Protein AF-A0A357NHC7-F1 (afdb_monomer)

Secondary structure (DSSP, 8-state):
-----------------S---------------PEEEEEEEE-SSEEEES-EEEEEETT--EEEEEEEPTTEEEEEEEETTEEEES-SEEEE-S--S-EEEEEEEEE----------------

Mean predicted aligned error: 15.33 Å

Nearest PDB structures (foldseek):
  7yl5-assembly2_B  TM=5.856E-01  e=1.025E-01  Lactococcus lactis subsp. lactis
  2xid-assembly1_A  TM=4.344E-01  e=4.059E-02  Streptococcus pyogenes
  7yl4-assembly2_B  TM=5.489E-01  e=4.361E-01  Lactococcus lactis subsp. lactis
  7yl6-assembly1_A  TM=5.341E-01  e=7.344E-01  Lactococcus lactis subsp. lactis
  1u0r-assembly1_A  TM=3.284E-01  e=3.938E+00  Mycobacterium tuberculosis

Foldseek 3Di:
DDDDDDDDDDDPPDPPDPDDDDPDPPPPPPDVFDWAKEAEEEDPFWDKPPHGIDTDTAQDKDKIAIGGDPQKFWQFKAKQNRTPGRDRMDMGGRDHHYIYIYTYMDGNPPPPDPPPPPDDDDD

Structure (mmCIF, N/CA/C/O backbone):
data_AF-A0A357NHC7-F1
#
_entry.id   AF-A0A357NHC7-F1
#
loop_
_atom_site.group_PDB
_atom_site.id
_atom_site.type_symbol
_atom_site.label_atom_id
_atom_site.label_alt_id
_atom_site.label_comp_id
_atom_site.label_asym_id
_atom_site.label_entity_id
_atom_site.label_seq_id
_atom_site.pdbx_PDB_ins_code
_atom_site.Cartn_x
_atom_site.Cartn_y
_atom_site.Cartn_z
_atom_site.occupancy
_atom_site.B_iso_or_equiv
_atom_site.auth_seq_id
_atom_site.auth_comp_id
_atom_site.auth_asym_id
_atom_site.auth_atom_id
_atom_site.pdbx_PDB_model_num
ATOM 1 N N . MET A 1 1 ? 49.077 26.036 41.988 1.00 40.16 1 MET A N 1
ATOM 2 C CA . MET A 1 1 ? 49.693 26.856 40.918 1.00 40.16 1 MET A CA 1
ATOM 3 C C . MET A 1 1 ? 48.707 26.922 39.750 1.00 40.16 1 MET A C 1
ATOM 5 O O . MET A 1 1 ? 48.236 25.860 39.377 1.00 40.16 1 MET A O 1
ATOM 9 N N . LYS A 1 2 ? 48.448 28.129 39.197 1.00 41.41 2 LYS A N 1
ATOM 10 C CA . LYS A 1 2 ? 47.630 28.456 37.988 1.00 41.41 2 LYS A CA 1
ATOM 11 C C . LYS A 1 2 ? 46.095 28.331 38.199 1.00 41.41 2 LYS A C 1
ATOM 13 O O . LYS A 1 2 ? 45.592 27.224 38.220 1.00 41.41 2 LYS A O 1
ATOM 18 N N . LYS A 1 3 ? 45.324 29.344 38.632 1.00 36.62 3 LYS A N 1
ATOM 19 C CA . LYS A 1 3 ? 44.897 30.641 38.031 1.00 36.62 3 LYS A CA 1
ATOM 20 C C . LYS A 1 3 ? 44.163 30.543 36.670 1.00 36.62 3 LYS A C 1
ATOM 22 O O . LYS A 1 3 ? 44.787 30.113 35.711 1.00 36.62 3 LYS A O 1
ATOM 27 N N . LEU A 1 4 ? 42.955 31.156 36.640 1.00 35.53 4 LEU A N 1
ATOM 28 C CA . LEU A 1 4 ? 42.233 31.827 35.520 1.00 35.53 4 LEU A CA 1
ATOM 29 C C . LEU A 1 4 ? 41.485 30.916 34.503 1.00 35.53 4 LEU A C 1
ATOM 31 O O . LEU A 1 4 ? 42.046 29.909 34.109 1.00 35.53 4 LEU A O 1
ATOM 35 N N . MET A 1 5 ? 40.246 31.157 34.022 1.00 37.78 5 MET A N 1
ATOM 36 C CA . MET A 1 5 ? 39.409 32.369 33.809 1.00 37.78 5 MET A CA 1
ATOM 37 C C . MET A 1 5 ? 37.888 32.005 33.835 1.00 37.78 5 MET A C 1
ATOM 39 O O . MET A 1 5 ? 37.545 30.909 33.415 1.00 37.78 5 MET A O 1
ATOM 43 N N . ALA A 1 6 ? 37.008 32.783 34.496 1.00 35.81 6 ALA A N 1
ATOM 44 C CA . ALA A 1 6 ? 36.005 33.740 33.945 1.00 35.81 6 ALA A CA 1
ATOM 45 C C . ALA A 1 6 ? 34.850 33.127 33.104 1.00 35.81 6 ALA A C 1
ATOM 47 O O . ALA A 1 6 ? 35.089 32.222 32.326 1.00 35.81 6 ALA A O 1
ATOM 48 N N . ALA A 1 7 ? 33.601 33.603 33.065 1.00 37.97 7 ALA A N 1
ATOM 49 C CA . ALA A 1 7 ? 32.731 34.490 33.845 1.00 37.97 7 ALA A CA 1
ATOM 50 C C . ALA A 1 7 ? 31.397 34.581 33.044 1.00 37.97 7 ALA A C 1
ATOM 52 O O . ALA A 1 7 ? 31.382 34.276 31.856 1.00 37.97 7 ALA A O 1
ATOM 53 N N . ILE A 1 8 ? 30.347 35.125 33.671 1.00 41.44 8 ILE A N 1
ATOM 54 C CA . ILE A 1 8 ? 29.138 35.732 33.066 1.00 41.44 8 ILE A CA 1
ATOM 55 C C . ILE A 1 8 ? 27.907 34.816 32.950 1.00 41.44 8 ILE A C 1
ATOM 57 O O . ILE A 1 8 ? 27.705 34.054 32.010 1.00 41.44 8 ILE A O 1
ATOM 61 N N . LEU A 1 9 ? 27.034 35.011 33.943 1.00 41.34 9 LEU A N 1
ATOM 62 C CA . LEU A 1 9 ? 25.597 34.778 33.897 1.00 41.34 9 LEU A CA 1
ATOM 63 C C . LEU A 1 9 ? 24.945 35.527 32.722 1.00 41.34 9 LEU A C 1
ATOM 65 O O . LEU A 1 9 ? 25.174 36.725 32.564 1.00 41.34 9 LEU A O 1
ATOM 69 N N . PHE A 1 10 ? 24.022 34.876 32.010 1.00 43.78 10 PHE A N 1
ATOM 70 C CA . PHE A 1 10 ? 22.952 35.571 31.293 1.00 43.78 10 PHE A CA 1
ATOM 71 C C . PHE A 1 10 ? 21.600 34.990 31.714 1.00 43.78 10 PHE A C 1
ATOM 73 O O . PHE A 1 10 ? 21.243 33.856 31.403 1.00 43.78 10 PHE A O 1
ATOM 80 N N . PHE A 1 11 ? 20.883 35.799 32.487 1.00 49.47 11 PHE A N 1
ATOM 81 C CA . PHE A 1 11 ? 19.458 35.703 32.761 1.00 49.47 11 PHE A CA 1
ATOM 82 C C . PHE A 1 11 ? 18.693 35.517 31.440 1.00 49.47 11 PHE A C 1
ATOM 84 O O . PHE A 1 11 ? 18.774 36.369 30.558 1.00 49.47 11 PHE A O 1
ATOM 91 N N . CYS A 1 12 ? 17.887 34.465 31.316 1.00 33.94 12 CYS A N 1
ATOM 92 C CA . CYS A 1 12 ? 16.753 34.488 30.396 1.00 33.94 12 CYS A CA 1
ATOM 93 C C . CYS A 1 12 ? 15.492 34.161 31.189 1.00 33.94 12 CYS A C 1
ATOM 95 O O . CYS A 1 12 ? 14.967 33.051 31.198 1.00 33.94 12 CYS A O 1
ATOM 97 N N . LEU A 1 13 ? 15.066 35.182 31.926 1.00 48.75 13 LEU A N 1
ATOM 98 C CA . LEU A 1 13 ? 13.756 35.305 32.529 1.00 48.75 13 LEU A CA 1
ATOM 99 C C . LEU A 1 13 ? 12.783 35.636 31.389 1.00 48.75 13 LEU A C 1
ATOM 101 O O . LEU A 1 13 ? 12.450 36.793 31.161 1.00 48.75 13 LEU A O 1
ATOM 105 N N . VAL A 1 14 ? 12.364 34.618 30.637 1.00 42.56 14 VAL A N 1
ATOM 106 C CA . VAL A 1 14 ? 11.109 34.683 29.881 1.00 42.56 14 VAL A CA 1
ATOM 107 C C . VAL A 1 14 ? 10.112 33.810 30.610 1.00 42.56 14 VAL A C 1
ATOM 109 O O . VAL A 1 14 ? 10.065 32.591 30.476 1.00 42.56 14 VAL A O 1
ATOM 112 N N . SER A 1 15 ? 9.320 34.495 31.422 1.00 58.88 15 SER A N 1
ATOM 113 C CA . SER A 1 15 ? 7.948 34.115 31.691 1.00 58.88 15 SER A CA 1
ATOM 114 C C . SER A 1 15 ? 7.271 33.789 30.356 1.00 58.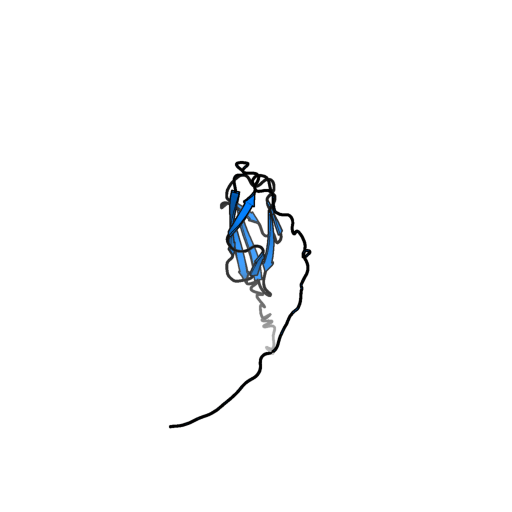88 15 SER A C 1
ATOM 116 O O . SER A 1 15 ? 6.999 34.691 29.564 1.00 58.88 15 SER A O 1
ATOM 118 N N . VAL A 1 16 ? 7.027 32.507 30.083 1.00 47.31 16 VAL A N 1
ATOM 119 C CA . VAL A 1 16 ? 5.920 32.138 29.202 1.00 47.31 16 VAL A CA 1
ATOM 120 C C . VAL A 1 16 ? 4.751 31.809 30.128 1.00 47.31 16 VAL A C 1
ATOM 122 O O . VAL A 1 16 ? 4.833 30.838 30.885 1.00 47.31 16 VAL A O 1
ATOM 125 N N . PRO A 1 17 ? 3.693 32.633 30.134 1.00 42.09 17 PRO A N 1
ATOM 126 C CA . PRO A 1 17 ? 2.510 32.382 30.933 1.00 42.09 17 PRO A CA 1
ATOM 127 C C . PRO A 1 17 ? 1.784 31.128 30.433 1.00 42.09 17 PRO A C 1
ATOM 129 O O . PRO A 1 17 ? 1.828 30.776 29.256 1.00 42.09 17 PRO A O 1
ATOM 132 N N . LEU A 1 18 ? 1.087 30.485 31.367 1.00 48.91 18 LEU A N 1
ATOM 133 C CA . LEU A 1 18 ? -0.025 29.554 31.190 1.00 48.91 18 LEU A CA 1
ATOM 134 C C . LEU A 1 18 ? -0.879 29.893 29.949 1.00 48.91 18 LEU A C 1
ATOM 136 O O . LEU A 1 18 ? -1.807 30.681 30.083 1.00 48.91 18 LEU A O 1
ATOM 140 N N . SER A 1 19 ? -0.545 29.359 28.763 1.00 54.19 19 SER A N 1
ATOM 141 C CA . SER A 1 19 ? -1.381 29.229 27.545 1.00 54.19 19 SER A CA 1
ATOM 142 C C . SER A 1 19 ? -0.523 28.840 26.328 1.00 54.19 19 SER A C 1
ATOM 144 O O . SER A 1 19 ? -0.179 29.682 25.504 1.00 54.19 19 SER A O 1
ATOM 146 N N . ALA A 1 20 ? -0.207 27.558 26.154 1.00 45.06 20 ALA A N 1
ATOM 147 C CA . ALA A 1 20 ? 0.188 27.048 24.840 1.00 45.06 20 ALA A CA 1
ATOM 148 C C . ALA A 1 20 ? -0.605 25.778 24.543 1.00 45.06 20 ALA A C 1
ATOM 150 O O . ALA A 1 20 ? -0.160 24.659 24.766 1.00 45.06 20 ALA A O 1
ATOM 151 N N . LEU A 1 21 ? -1.829 26.042 24.087 1.00 42.12 21 LEU A N 1
ATOM 152 C CA . LEU A 1 21 ? -2.633 25.235 23.181 1.00 42.12 21 LEU A CA 1
ATOM 153 C C . LEU A 1 21 ? -2.786 23.751 23.535 1.00 42.12 21 LEU A C 1
ATOM 155 O O . LEU A 1 21 ? -1.997 22.889 23.159 1.00 42.12 21 LEU A O 1
ATOM 159 N N . ALA A 1 22 ? -3.937 23.468 24.138 1.00 44.38 22 ALA A N 1
ATOM 160 C CA . ALA A 1 22 ? -4.687 22.254 23.891 1.00 44.38 22 ALA A CA 1
ATOM 161 C C . ALA A 1 22 ? -4.662 21.873 22.392 1.00 44.38 22 ALA A C 1
ATOM 163 O O . ALA A 1 22 ? -5.512 22.290 21.610 1.00 44.38 22 ALA A O 1
ATOM 164 N N . GLY A 1 23 ? -3.721 21.018 21.990 1.00 45.50 23 GLY A N 1
ATOM 165 C CA . GLY A 1 23 ? -4.113 19.904 21.135 1.00 45.50 23 GLY A CA 1
ATOM 166 C C . GLY A 1 23 ? -5.092 19.073 21.963 1.00 45.50 23 GLY A C 1
ATOM 167 O O . GLY A 1 23 ? -4.865 18.968 23.172 1.00 45.50 23 GLY A O 1
ATOM 168 N N . PRO A 1 24 ? -6.203 18.562 21.401 1.00 46.97 24 PRO A N 1
ATOM 169 C CA . PRO A 1 24 ? -7.169 17.832 22.201 1.00 46.97 24 PRO A CA 1
ATOM 170 C C . PRO A 1 24 ? -6.408 16.754 22.967 1.00 46.97 24 PRO A C 1
ATOM 172 O O . PRO A 1 24 ? -5.804 15.864 22.366 1.00 46.97 24 PRO A O 1
ATOM 175 N N . LEU A 1 25 ? -6.403 16.891 24.297 1.00 44.62 25 LEU A N 1
ATOM 176 C CA . LEU A 1 25 ? -6.207 15.783 25.208 1.00 44.62 25 LEU A CA 1
ATOM 177 C C . LEU A 1 25 ? -7.214 14.764 24.710 1.00 44.62 25 LEU A C 1
ATOM 179 O O . LEU A 1 25 ? -8.407 14.942 24.945 1.00 44.62 25 LEU A O 1
ATOM 183 N N . TYR A 1 26 ? -6.771 13.798 23.901 1.00 44.53 26 TYR A N 1
ATOM 184 C CA . TYR A 1 26 ? -7.627 12.700 23.497 1.00 44.53 26 TYR A CA 1
ATOM 185 C C . TYR A 1 26 ? -8.139 12.154 24.821 1.00 44.53 26 TYR A C 1
ATOM 187 O O . TYR A 1 26 ? -7.306 11.677 25.600 1.00 44.53 26 TYR A O 1
ATOM 195 N N . PRO A 1 27 ? -9.439 12.297 25.151 1.00 50.00 27 PRO A N 1
ATOM 196 C CA . PRO A 1 27 ? -9.923 11.679 26.358 1.00 50.00 27 PRO A CA 1
ATOM 197 C C . PRO A 1 27 ? -9.587 10.208 26.166 1.00 50.00 27 PRO A C 1
ATOM 199 O O . PRO A 1 27 ? -9.992 9.600 25.169 1.00 50.00 27 PRO A O 1
ATOM 202 N N . ALA A 1 28 ? -8.763 9.666 27.060 1.00 51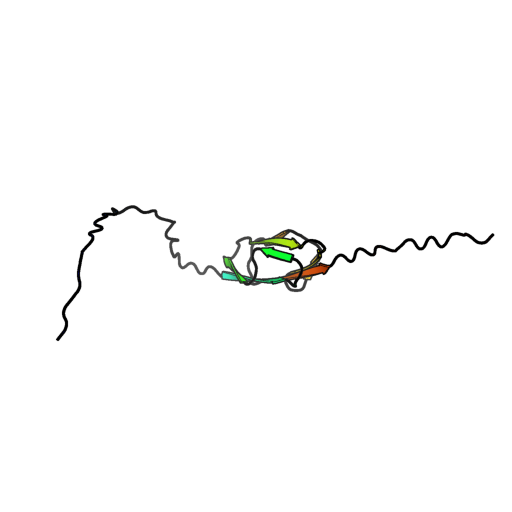.00 28 ALA A N 1
ATOM 203 C CA . ALA A 1 28 ? -8.566 8.238 27.175 1.00 51.00 28 ALA A CA 1
ATOM 204 C C . ALA A 1 28 ? -9.903 7.663 27.657 1.00 51.00 28 ALA A C 1
ATOM 206 O O . ALA A 1 28 ? -10.088 7.331 28.821 1.00 51.00 28 ALA A O 1
ATOM 207 N N . SER A 1 29 ? -10.881 7.620 26.753 1.00 48.41 29 SER A N 1
ATOM 208 C CA . SER A 1 29 ? -12.032 6.758 26.871 1.00 48.41 29 SER A CA 1
ATOM 209 C C . SER A 1 29 ? -11.473 5.363 26.667 1.00 48.41 29 SER A C 1
ATOM 211 O O . SER A 1 29 ? -11.160 4.961 25.546 1.00 48.41 29 SER A O 1
ATOM 213 N N . PHE A 1 30 ? -11.277 4.647 27.770 1.00 55.59 30 PHE A N 1
ATOM 214 C CA . PHE A 1 30 ? -11.005 3.215 27.767 1.00 55.59 30 PHE A CA 1
ATOM 215 C C . PHE A 1 30 ? -12.291 2.466 27.365 1.00 55.59 30 PHE A C 1
ATOM 217 O O . PHE A 1 30 ? -12.819 1.631 28.090 1.00 55.59 30 PHE A O 1
ATOM 224 N N . GLY A 1 31 ? -12.846 2.803 26.199 1.00 54.59 31 GLY A N 1
ATOM 225 C CA . GLY A 1 31 ? -13.659 1.870 25.440 1.00 54.59 31 GLY A CA 1
ATOM 226 C C . GLY A 1 31 ? -12.713 0.827 24.859 1.00 54.59 31 GLY A C 1
ATOM 227 O O . GLY A 1 31 ? -11.616 1.174 24.424 1.00 54.59 31 GLY A O 1
ATOM 228 N N . HIS A 1 32 ? -13.112 -0.445 24.852 1.00 54.50 32 HIS A N 1
ATOM 229 C CA . HIS A 1 32 ? -12.398 -1.535 24.178 1.00 54.50 32 HIS A CA 1
ATOM 230 C C . HIS A 1 32 ? -12.380 -1.325 22.649 1.00 54.50 32 HIS A C 1
ATOM 232 O O . HIS A 1 32 ? -12.961 -2.098 21.888 1.00 54.50 32 HIS A O 1
ATOM 238 N N . HIS A 1 33 ? -11.750 -0.253 22.176 1.00 61.31 33 HIS A N 1
ATOM 239 C CA . HIS A 1 33 ? -11.521 -0.023 20.764 1.00 61.31 33 HIS A CA 1
ATOM 240 C C . HIS A 1 33 ? -10.460 -1.022 20.325 1.00 61.31 33 HIS A C 1
ATOM 242 O O . HIS A 1 33 ? -9.311 -0.959 20.755 1.00 61.31 33 HIS A O 1
ATOM 248 N N . ARG A 1 34 ? -10.875 -1.997 19.515 1.00 73.31 34 ARG A N 1
ATOM 249 C CA . ARG A 1 34 ? -9.938 -2.917 18.880 1.00 73.31 34 ARG A CA 1
ATOM 250 C C . ARG A 1 34 ? -9.092 -2.104 17.905 1.00 73.31 34 ARG A C 1
ATOM 252 O O . ARG A 1 34 ? -9.620 -1.395 17.050 1.00 73.31 34 ARG A O 1
ATOM 259 N N . ASP A 1 35 ? -7.785 -2.168 18.079 1.00 80.31 35 ASP A N 1
ATOM 260 C CA . ASP A 1 35 ? -6.837 -1.566 17.158 1.00 80.31 35 ASP A CA 1
ATOM 261 C C . ASP A 1 35 ? -6.466 -2.606 16.102 1.00 80.31 35 ASP A C 1
ATOM 263 O O . ASP A 1 35 ? -5.959 -3.684 16.418 1.00 80.31 35 ASP A O 1
ATOM 267 N N . ASN A 1 36 ? -6.720 -2.280 14.838 1.00 84.94 36 ASN A N 1
ATOM 268 C CA . ASN A 1 36 ? -6.430 -3.144 13.703 1.00 84.94 36 ASN A CA 1
ATOM 269 C C . ASN A 1 36 ? -5.125 -2.714 13.037 1.00 84.94 36 ASN A C 1
ATOM 271 O O . ASN A 1 36 ? -4.856 -1.521 12.873 1.00 84.94 36 ASN A O 1
ATOM 275 N N . ARG A 1 37 ? -4.293 -3.682 12.643 1.00 86.31 37 ARG A N 1
ATOM 276 C CA . ARG A 1 37 ? -2.980 -3.412 12.041 1.00 86.31 37 ARG A CA 1
ATOM 277 C C . ARG A 1 37 ? -3.035 -3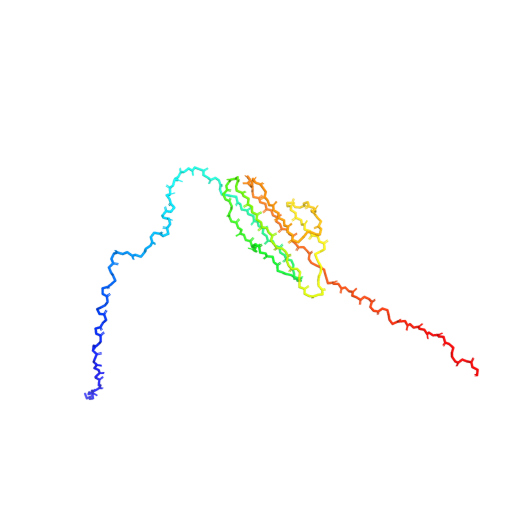.661 10.544 1.00 86.31 37 ARG A C 1
ATOM 279 O O . ARG A 1 37 ? -3.413 -4.744 10.112 1.00 86.31 37 ARG A O 1
ATOM 286 N N . ILE A 1 38 ? -2.610 -2.686 9.749 1.00 88.88 38 ILE A N 1
ATOM 287 C CA . ILE A 1 38 ? -2.421 -2.871 8.309 1.00 88.88 38 ILE A CA 1
ATOM 288 C C . ILE A 1 38 ? -0.924 -2.883 8.035 1.00 88.88 38 ILE A C 1
ATOM 290 O O . ILE A 1 38 ? -0.224 -1.912 8.322 1.00 88.88 38 ILE A O 1
ATOM 294 N N . PHE A 1 39 ? -0.438 -4.002 7.511 1.00 91.06 39 PHE A N 1
ATOM 295 C CA . PHE A 1 39 ? 0.966 -4.214 7.200 1.00 91.06 39 PHE A CA 1
ATOM 296 C C . PHE A 1 39 ? 1.199 -3.992 5.710 1.00 91.06 39 PHE A C 1
ATOM 298 O O . PHE A 1 39 ? 0.686 -4.742 4.879 1.00 91.06 39 PHE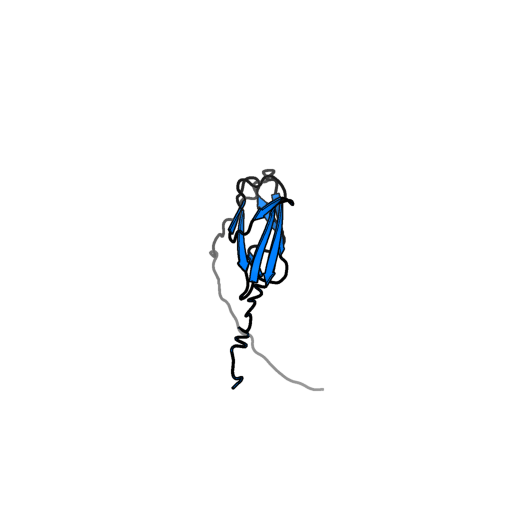 A O 1
ATOM 305 N N . ILE A 1 40 ? 1.953 -2.956 5.367 1.00 90.94 40 ILE A N 1
ATOM 306 C CA . ILE A 1 40 ? 2.153 -2.493 3.999 1.00 90.94 40 ILE A CA 1
ATOM 307 C C . ILE A 1 40 ? 3.602 -2.757 3.617 1.00 90.94 40 ILE A C 1
ATOM 309 O O . ILE A 1 40 ? 4.537 -2.277 4.253 1.00 90.94 40 ILE A O 1
ATOM 313 N N . THR A 1 41 ? 3.784 -3.533 2.556 1.00 90.25 41 THR A N 1
ATOM 314 C CA . THR A 1 41 ? 5.097 -3.847 1.992 1.00 90.25 41 THR A CA 1
ATOM 315 C C . THR A 1 41 ? 5.105 -3.540 0.505 1.00 90.25 41 THR A C 1
ATOM 317 O O . THR A 1 41 ? 4.107 -3.731 -0.193 1.00 90.25 41 THR A O 1
ATOM 320 N N . ALA A 1 42 ? 6.238 -3.062 0.010 1.00 90.25 42 ALA A N 1
ATOM 321 C CA . ALA A 1 42 ? 6.443 -2.776 -1.399 1.00 90.25 42 ALA A CA 1
ATOM 322 C C . ALA A 1 42 ? 7.837 -3.242 -1.820 1.00 90.25 42 ALA A C 1
ATOM 324 O O . ALA A 1 42 ? 8.768 -3.212 -1.015 1.00 90.25 42 ALA A O 1
ATOM 325 N N . ASN A 1 43 ? 7.985 -3.695 -3.064 1.00 89.12 43 ASN A N 1
ATOM 326 C CA . ASN A 1 43 ? 9.308 -3.950 -3.634 1.00 89.12 43 ASN A CA 1
ATOM 327 C C . ASN A 1 43 ? 9.941 -2.652 -4.170 1.00 89.12 43 ASN A C 1
ATOM 329 O O . ASN A 1 43 ? 9.304 -1.602 -4.236 1.00 89.12 43 ASN A O 1
ATOM 333 N N . ASN A 1 44 ? 11.207 -2.732 -4.586 1.00 87.19 44 ASN A N 1
ATOM 334 C CA . ASN A 1 44 ? 11.894 -1.598 -5.196 1.00 87.19 44 ASN A CA 1
ATOM 335 C C . ASN A 1 44 ? 11.223 -1.196 -6.526 1.00 87.19 44 ASN A C 1
ATOM 337 O O . ASN A 1 44 ? 10.853 -2.064 -7.321 1.00 87.19 44 ASN A O 1
ATOM 341 N N . GLY A 1 45 ? 11.091 0.108 -6.779 1.00 85.94 45 GLY A N 1
ATOM 342 C CA . GLY A 1 45 ? 10.455 0.639 -7.996 1.00 85.94 45 GLY A CA 1
ATOM 343 C C . GLY A 1 45 ? 9.328 1.647 -7.766 1.00 85.94 45 GLY A C 1
ATOM 344 O O . GLY A 1 45 ? 8.741 2.137 -8.732 1.00 85.94 45 GLY A O 1
ATOM 345 N N . GLY A 1 46 ? 9.028 1.994 -6.518 1.00 89.81 46 GLY A N 1
ATOM 346 C CA . GLY A 1 46 ? 8.076 3.045 -6.187 1.00 89.81 46 GLY A CA 1
ATOM 347 C C . GLY A 1 46 ? 8.022 3.351 -4.697 1.00 89.81 46 GLY A C 1
ATOM 348 O O . GLY A 1 46 ? 8.653 2.679 -3.886 1.00 89.81 46 GLY A O 1
ATOM 349 N N . GLU A 1 47 ? 7.221 4.353 -4.364 1.00 88.69 47 GLU A N 1
ATOM 350 C CA . GLU A 1 47 ? 6.894 4.784 -3.009 1.00 88.69 47 GLU A CA 1
ATOM 351 C C . GLU A 1 47 ? 5.453 4.383 -2.676 1.00 88.69 47 GLU A C 1
ATOM 353 O O . GLU A 1 47 ? 4.550 4.462 -3.520 1.00 88.69 47 GLU A O 1
ATOM 358 N N . VAL A 1 48 ? 5.220 3.983 -1.428 1.00 89.94 48 VAL A N 1
ATOM 359 C CA . VAL A 1 48 ? 3.881 3.732 -0.887 1.00 89.94 48 VAL A CA 1
ATOM 360 C C . VAL A 1 48 ? 3.715 4.574 0.371 1.00 89.94 48 VAL A C 1
ATOM 362 O O . VAL A 1 48 ? 4.636 4.659 1.169 1.00 89.94 48 VAL A O 1
ATOM 365 N N . ASN A 1 49 ? 2.571 5.237 0.529 1.00 84.88 49 ASN A N 1
ATOM 366 C CA . ASN A 1 49 ? 2.277 6.064 1.696 1.00 84.88 49 ASN A CA 1
ATOM 367 C C . ASN A 1 49 ? 0.843 5.799 2.187 1.00 84.88 49 ASN A C 1
ATOM 369 O O . ASN A 1 49 ? -0.101 6.013 1.415 1.00 84.88 49 ASN A O 1
ATOM 373 N N . PRO A 1 50 ? 0.647 5.383 3.446 1.00 85.69 50 PRO A N 1
ATOM 374 C CA . PRO A 1 50 ? 1.684 5.043 4.431 1.00 85.69 50 PRO A CA 1
ATOM 375 C C . PRO A 1 50 ? 2.454 3.768 4.056 1.00 85.69 50 PRO A C 1
ATOM 377 O O . PRO A 1 50 ? 1.905 2.898 3.379 1.00 85.69 50 PRO A O 1
ATOM 380 N N . ASP A 1 51 ? 3.713 3.666 4.480 1.00 82.25 51 ASP A N 1
ATOM 381 C CA . ASP A 1 51 ? 4.518 2.446 4.397 1.00 82.25 51 ASP A CA 1
ATOM 382 C C . ASP A 1 51 ? 4.642 1.760 5.764 1.00 82.25 51 ASP A C 1
ATOM 384 O O . ASP A 1 51 ? 4.343 2.331 6.815 1.00 82.25 51 ASP A O 1
ATOM 388 N N . GLY A 1 52 ? 5.046 0.492 5.744 1.00 84.94 52 GLY A N 1
ATOM 389 C CA . GLY A 1 52 ? 5.222 -0.289 6.955 1.00 84.94 52 GLY A CA 1
ATOM 390 C C . GLY A 1 52 ? 3.899 -0.573 7.656 1.00 84.94 52 GLY A C 1
ATOM 391 O O . GLY A 1 52 ? 2.898 -0.938 7.038 1.00 84.94 52 GLY A O 1
ATOM 392 N N . MET A 1 53 ? 3.908 -0.484 8.978 1.00 86.38 53 MET A N 1
ATOM 393 C CA . MET A 1 53 ? 2.780 -0.901 9.791 1.00 86.38 53 MET A CA 1
ATOM 394 C C . MET A 1 53 ? 2.006 0.292 10.325 1.00 86.38 53 MET A C 1
ATOM 396 O O . MET A 1 53 ? 2.540 1.086 11.098 1.00 86.38 53 MET A O 1
ATOM 400 N N . ILE A 1 54 ? 0.722 0.353 9.985 1.00 86.75 54 ILE A N 1
ATOM 401 C CA . ILE A 1 54 ? -0.195 1.363 10.509 1.00 86.75 54 ILE A CA 1
ATOM 402 C C . ILE A 1 54 ? -1.220 0.738 11.447 1.00 86.75 54 ILE A C 1
ATOM 404 O O . ILE A 1 54 ? -1.722 -0.360 11.202 1.00 86.75 54 ILE A O 1
ATOM 408 N N . THR A 1 55 ? -1.556 1.473 12.502 1.00 83.75 55 THR A N 1
ATOM 409 C CA . THR A 1 55 ? -2.639 1.122 13.419 1.00 83.75 55 THR A CA 1
ATOM 410 C C . THR A 1 55 ? -3.865 1.954 13.079 1.00 83.75 55 THR A C 1
ATOM 412 O O . THR A 1 55 ? -3.807 3.183 13.020 1.00 83.75 55 THR A O 1
ATOM 415 N N . VAL A 1 56 ? -4.981 1.280 12.839 1.00 84.12 56 VAL A N 1
ATOM 416 C CA . VAL A 1 56 ? -6.260 1.873 12.460 1.00 84.12 56 VAL A CA 1
ATOM 417 C C . VAL A 1 56 ? -7.290 1.421 13.482 1.00 84.12 56 VAL A C 1
ATOM 419 O O . VAL A 1 56 ? -7.449 0.229 13.723 1.00 84.12 56 VAL A O 1
ATOM 422 N N . ARG A 1 57 ? -7.996 2.373 14.093 1.00 82.31 57 ARG A N 1
ATOM 423 C CA . ARG A 1 57 ? -9.081 2.057 15.031 1.00 82.31 57 ARG A CA 1
ATOM 424 C C . ARG A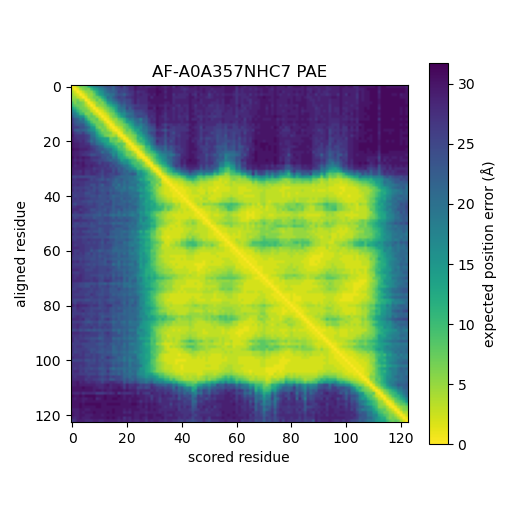 1 57 ? -10.188 1.268 14.333 1.00 82.31 57 ARG A C 1
ATOM 426 O O . ARG A 1 57 ? -10.478 1.545 13.165 1.00 82.31 57 ARG A O 1
ATOM 433 N N . ASP A 1 58 ? -10.836 0.363 15.063 1.00 80.69 58 ASP A N 1
ATOM 434 C CA . ASP A 1 58 ? -11.971 -0.413 14.558 1.00 80.69 58 ASP A CA 1
ATOM 435 C C . ASP A 1 58 ? -13.001 0.468 13.837 1.00 80.69 58 ASP A C 1
ATOM 437 O O . ASP A 1 58 ? -13.382 1.552 14.297 1.00 80.69 58 ASP A O 1
ATOM 441 N N . GLY A 1 59 ? -13.392 0.024 12.647 1.00 81.00 59 GLY A N 1
ATOM 442 C CA . GLY A 1 59 ? -14.366 0.694 11.795 1.00 81.00 59 GLY A CA 1
ATOM 443 C C . GLY A 1 59 ? -13.887 1.977 11.110 1.00 81.00 59 GLY A C 1
ATOM 444 O O . GLY A 1 59 ? -14.645 2.593 10.354 1.00 81.00 59 GLY A O 1
ATOM 445 N N . LYS A 1 60 ? -12.628 2.393 11.297 1.00 85.06 60 LYS A N 1
ATOM 446 C CA . LYS A 1 60 ? -12.052 3.506 10.528 1.00 85.06 60 LYS A CA 1
ATOM 447 C C . LYS A 1 60 ? -11.628 3.064 9.130 1.00 85.06 60 LYS A C 1
ATOM 449 O O . LYS A 1 60 ? -11.537 1.886 8.801 1.00 85.06 60 LYS A O 1
ATOM 454 N N . SER A 1 61 ? -11.429 4.060 8.274 1.00 86.88 61 SER A N 1
ATOM 455 C CA . SER A 1 61 ? -10.962 3.880 6.900 1.00 86.88 61 SER A CA 1
ATOM 456 C C . SER A 1 61 ? -9.487 4.250 6.807 1.00 86.88 61 SER A C 1
ATOM 458 O O . SER A 1 61 ? -9.051 5.201 7.455 1.00 86.88 61 SER A O 1
ATOM 460 N N . ALA A 1 62 ? -8.741 3.548 5.961 1.00 86.06 62 ALA A N 1
ATOM 461 C CA . ALA A 1 62 ? -7.337 3.838 5.686 1.00 86.06 62 ALA A CA 1
ATOM 462 C C . ALA A 1 62 ? -7.134 4.009 4.183 1.00 86.06 62 ALA A C 1
ATOM 464 O O . ALA A 1 62 ? -7.727 3.286 3.386 1.00 86.06 62 ALA A O 1
ATOM 465 N N . THR A 1 63 ? -6.316 4.979 3.784 1.00 89.19 63 THR A N 1
ATOM 466 C CA . THR A 1 63 ? -6.027 5.244 2.369 1.00 89.19 63 THR A CA 1
ATOM 467 C C . THR A 1 63 ? -4.550 5.022 2.109 1.00 89.19 63 THR A C 1
ATOM 469 O O . THR A 1 63 ? -3.715 5.619 2.780 1.00 89.19 63 THR A O 1
ATOM 472 N N . ILE A 1 64 ? -4.250 4.190 1.118 1.00 88.94 64 ILE A N 1
ATOM 473 C CA . ILE A 1 64 ? -2.904 3.859 0.667 1.00 88.94 64 ILE A CA 1
ATOM 474 C C . ILE A 1 64 ? -2.697 4.481 -0.706 1.00 88.94 64 ILE A C 1
ATOM 476 O O . ILE A 1 64 ? -3.435 4.202 -1.657 1.00 88.94 64 ILE A O 1
ATOM 480 N N . ARG A 1 65 ? -1.684 5.335 -0.803 1.00 90.62 65 ARG A N 1
ATOM 481 C CA . ARG A 1 65 ? -1.230 5.968 -2.040 1.00 90.62 65 ARG A CA 1
ATOM 482 C C . ARG A 1 65 ? -0.006 5.233 -2.554 1.00 90.62 65 ARG A C 1
ATOM 484 O O . ARG A 1 65 ? 0.940 5.015 -1.807 1.00 90.62 65 ARG A O 1
ATOM 491 N N . ILE A 1 66 ? -0.029 4.881 -3.831 1.00 91.56 66 ILE A N 1
ATOM 492 C CA . ILE A 1 66 ? 1.019 4.124 -4.507 1.00 91.56 66 ILE A CA 1
ATOM 493 C C . ILE A 1 66 ? 1.547 4.985 -5.650 1.00 91.56 66 ILE A C 1
ATOM 495 O O . ILE A 1 66 ? 0.815 5.325 -6.586 1.00 91.56 66 ILE A O 1
ATOM 499 N N . LYS A 1 67 ? 2.830 5.333 -5.581 1.00 91.81 67 LYS A N 1
ATOM 500 C CA . LYS A 1 67 ? 3.506 6.191 -6.550 1.00 91.81 67 LYS A CA 1
ATOM 501 C C . LYS A 1 67 ? 4.688 5.435 -7.167 1.00 91.81 67 LYS A C 1
ATOM 503 O O . LYS A 1 67 ? 5.734 5.328 -6.536 1.00 91.81 67 LYS A O 1
ATOM 508 N N . PRO A 1 68 ? 4.556 4.900 -8.391 1.00 92.06 68 PRO A N 1
ATOM 509 C CA . PRO A 1 68 ? 5.686 4.269 -9.065 1.00 92.06 68 PRO A CA 1
ATOM 510 C C . PRO A 1 68 ? 6.778 5.300 -9.390 1.00 92.06 68 PRO A C 1
ATOM 512 O O . PRO A 1 68 ? 6.480 6.456 -9.702 1.00 92.06 68 PRO A O 1
ATOM 515 N N . HIS A 1 69 ? 8.039 4.872 -9.339 1.00 91.88 69 HIS A N 1
ATOM 516 C CA . HIS A 1 69 ? 9.175 5.673 -9.792 1.00 91.88 69 HIS A CA 1
ATOM 517 C C . HIS A 1 69 ? 9.195 5.805 -11.316 1.00 91.88 69 HIS A C 1
ATOM 519 O O . HIS A 1 69 ? 8.528 5.067 -12.046 1.00 91.88 69 HIS A O 1
ATOM 525 N N . ASN A 1 70 ? 9.996 6.747 -11.816 1.00 89.44 70 ASN A N 1
ATOM 526 C CA . ASN A 1 70 ? 10.159 6.916 -13.252 1.00 89.44 70 ASN A CA 1
ATOM 527 C C . ASN A 1 70 ? 10.705 5.629 -13.893 1.00 89.44 70 ASN A C 1
ATOM 529 O O . ASN A 1 70 ? 11.663 5.032 -13.403 1.00 89.44 70 ASN A O 1
ATOM 533 N N . GLY A 1 71 ? 10.082 5.195 -14.988 1.00 88.88 71 GLY A N 1
ATOM 534 C CA . GLY A 1 71 ? 10.415 3.929 -15.642 1.00 88.88 71 GLY A CA 1
ATOM 535 C C . GLY A 1 71 ? 9.895 2.676 -14.928 1.00 88.88 71 GLY A C 1
ATOM 536 O O . GLY A 1 71 ? 10.275 1.579 -15.329 1.00 88.88 71 GLY A O 1
ATOM 537 N N . TYR A 1 72 ? 9.026 2.805 -13.921 1.00 92.62 72 TYR A N 1
ATOM 538 C CA . TYR A 1 72 ? 8.334 1.691 -13.269 1.00 92.62 72 TYR A CA 1
ATOM 539 C C . TYR A 1 72 ? 6.813 1.819 -13.400 1.00 92.62 72 TYR A C 1
ATOM 541 O O . TYR A 1 72 ? 6.255 2.906 -13.546 1.00 92.62 72 TYR A O 1
ATOM 549 N N . VAL A 1 73 ? 6.129 0.682 -13.332 1.00 92.88 73 VAL A N 1
ATOM 550 C CA . VAL A 1 73 ? 4.668 0.571 -13.286 1.00 92.88 73 VAL A CA 1
ATOM 551 C C . VAL A 1 73 ? 4.262 -0.358 -12.155 1.00 92.88 73 VAL A C 1
ATOM 553 O O . VAL A 1 73 ? 4.986 -1.286 -11.807 1.00 92.88 73 VAL A O 1
ATOM 556 N N . VAL A 1 74 ? 3.076 -0.139 -11.589 1.00 92.94 74 VAL A N 1
ATOM 557 C CA . VAL A 1 74 ? 2.473 -1.100 -10.656 1.00 92.94 74 VAL A CA 1
ATOM 558 C C . VAL A 1 74 ? 2.174 -2.369 -11.447 1.00 92.94 74 VAL A C 1
ATOM 560 O O . VAL A 1 74 ? 1.423 -2.309 -12.415 1.00 92.94 74 VAL A O 1
ATOM 563 N N . LYS A 1 75 ? 2.778 -3.499 -11.092 1.00 91.62 75 LYS A N 1
ATOM 564 C CA . LYS A 1 75 ? 2.508 -4.816 -11.685 1.00 91.62 75 LYS A CA 1
ATOM 565 C C . LYS A 1 75 ? 1.227 -5.410 -11.121 1.00 91.62 75 LYS A C 1
ATOM 567 O O . LYS A 1 75 ? 0.383 -5.855 -11.889 1.00 91.62 75 LYS A O 1
ATOM 572 N N . LYS A 1 76 ? 1.098 -5.391 -9.794 1.00 91.94 76 LYS A N 1
ATOM 573 C CA . LYS A 1 76 ? -0.072 -5.863 -9.047 1.00 91.94 76 LYS A CA 1
ATOM 574 C C . LYS A 1 76 ? -0.049 -5.360 -7.610 1.00 91.94 76 LYS A C 1
ATOM 576 O O . LYS A 1 76 ? 1.019 -5.048 -7.077 1.00 91.94 76 LYS A O 1
ATOM 581 N N . VAL A 1 77 ? -1.221 -5.316 -6.994 1.00 92.50 77 VAL A N 1
ATOM 582 C CA . VAL A 1 77 ? -1.408 -4.998 -5.579 1.00 92.50 77 VAL A CA 1
ATOM 583 C C . VAL A 1 77 ? -2.162 -6.161 -4.956 1.00 92.50 77 VAL A C 1
ATOM 585 O O . VAL A 1 77 ? -3.239 -6.517 -5.414 1.00 92.50 77 VAL A O 1
ATOM 588 N N . LEU A 1 78 ? -1.588 -6.769 -3.926 1.00 91.88 78 LEU A N 1
ATOM 589 C CA . LEU A 1 78 ? -2.182 -7.885 -3.201 1.00 91.88 78 LEU A CA 1
ATOM 590 C C . LEU A 1 78 ? -2.706 -7.370 -1.864 1.00 91.88 78 LEU A C 1
ATOM 592 O O . LEU A 1 78 ? -1.941 -6.790 -1.096 1.00 91.88 78 LEU A O 1
ATOM 596 N N . VAL A 1 79 ? -3.979 -7.607 -1.573 1.00 92.12 79 VAL A N 1
ATOM 597 C CA . VAL A 1 79 ? -4.614 -7.318 -0.283 1.00 92.12 79 VAL A CA 1
ATOM 598 C C . VAL A 1 79 ? -5.047 -8.643 0.324 1.00 92.12 79 VAL A C 1
ATOM 600 O O . VAL A 1 79 ? -5.829 -9.375 -0.278 1.00 92.12 79 VAL A O 1
ATOM 603 N N . ASP A 1 80 ? -4.467 -9.004 1.465 1.00 89.75 80 ASP A N 1
ATOM 6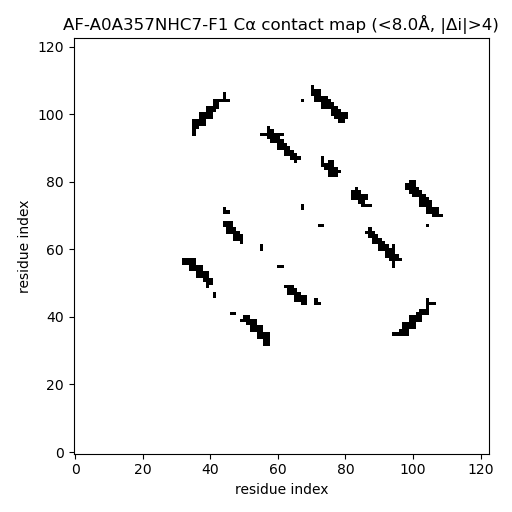04 C CA . ASP A 1 80 ? -4.664 -10.296 2.142 1.00 89.75 80 ASP A CA 1
ATOM 605 C C . ASP A 1 80 ? -4.421 -11.507 1.226 1.00 89.75 80 ASP A C 1
ATOM 607 O O . ASP A 1 80 ? -5.051 -12.555 1.338 1.00 89.75 80 ASP A O 1
ATOM 611 N N . GLY A 1 81 ? -3.493 -11.347 0.278 1.00 89.44 81 GLY A N 1
ATOM 612 C CA . GLY A 1 81 ? -3.164 -12.359 -0.728 1.00 89.44 81 GLY A CA 1
ATOM 613 C C . GLY A 1 81 ? -4.063 -12.357 -1.969 1.00 89.44 81 GLY A C 1
ATOM 614 O O . GLY A 1 81 ? -3.772 -13.096 -2.906 1.00 89.44 81 GLY A O 1
ATOM 615 N N . ARG A 1 82 ? -5.104 -11.518 -2.028 1.00 91.69 82 ARG A N 1
ATOM 616 C CA . ARG A 1 82 ? -5.951 -11.345 -3.219 1.00 91.69 82 ARG A CA 1
ATOM 617 C C . ARG A 1 82 ? -5.436 -10.209 -4.089 1.00 91.69 82 ARG A C 1
ATOM 619 O O . ARG A 1 82 ? -5.206 -9.111 -3.595 1.00 91.69 82 ARG A O 1
ATOM 626 N N . ASP A 1 83 ? -5.274 -10.463 -5.382 1.00 93.69 83 ASP A N 1
ATOM 627 C CA . ASP A 1 83 ? -4.864 -9.430 -6.333 1.00 93.69 83 ASP A CA 1
ATOM 628 C C . ASP A 1 83 ? -6.037 -8.481 -6.613 1.00 93.69 83 ASP A C 1
ATOM 630 O O . ASP A 1 83 ? -7.089 -8.905 -7.089 1.00 93.69 83 ASP A O 1
ATOM 634 N N . VAL A 1 84 ? -5.860 -7.201 -6.292 1.00 90.56 84 VAL A N 1
ATOM 635 C CA . VAL A 1 84 ? -6.828 -6.129 -6.578 1.00 90.56 84 VAL A CA 1
ATOM 636 C C . VAL A 1 84 ? -6.478 -5.368 -7.863 1.00 90.56 84 VAL A C 1
ATOM 638 O O . VAL A 1 84 ? -7.171 -4.425 -8.244 1.00 90.56 84 VAL A O 1
ATOM 641 N N . GLY A 1 85 ? -5.405 -5.769 -8.549 1.00 90.75 85 GLY A N 1
ATOM 642 C CA . GLY A 1 85 ? -4.966 -5.218 -9.821 1.00 90.75 85 GLY A CA 1
ATOM 643 C C . GLY A 1 85 ? -3.993 -4.043 -9.704 1.00 90.75 85 GLY A C 1
ATOM 644 O O . GLY A 1 85 ? -3.329 -3.812 -8.691 1.00 90.75 85 GLY A O 1
ATOM 645 N N . ARG A 1 86 ? -3.867 -3.295 -10.804 1.00 89.94 86 ARG A N 1
ATOM 646 C CA . ARG A 1 86 ? -2.869 -2.227 -10.995 1.00 89.94 86 ARG A CA 1
ATOM 647 C C . ARG A 1 86 ? -3.420 -0.873 -10.542 1.00 89.94 86 ARG A C 1
ATOM 649 O O . ARG A 1 86 ? -3.612 0.031 -11.352 1.00 89.94 86 ARG A O 1
ATOM 656 N N . VAL A 1 87 ? -3.699 -0.737 -9.249 1.00 91.19 87 VAL A N 1
ATOM 657 C CA . VAL A 1 87 ? -4.247 0.501 -8.668 1.00 91.19 87 VAL A CA 1
ATOM 658 C C . VAL A 1 87 ? -3.145 1.420 -8.132 1.00 91.19 87 VAL A C 1
ATOM 660 O O . VAL A 1 87 ? -2.130 0.962 -7.617 1.00 91.19 87 VAL A O 1
ATOM 663 N N . LYS A 1 88 ? -3.346 2.740 -8.245 1.00 88.94 88 LYS A N 1
ATOM 664 C CA . LYS A 1 88 ? -2.470 3.769 -7.639 1.00 88.94 88 LYS A CA 1
ATOM 665 C C . LYS A 1 88 ? -2.987 4.278 -6.290 1.00 88.94 88 LYS A C 1
ATOM 667 O O . LYS A 1 88 ? -2.270 4.941 -5.548 1.00 88.94 88 LYS A O 1
ATOM 672 N N . LEU A 1 89 ? -4.251 4.001 -5.991 1.00 90.00 89 LEU A N 1
ATOM 673 C CA . LEU A 1 89 ? -4.922 4.410 -4.770 1.00 90.00 89 LEU A CA 1
ATOM 674 C C . LEU A 1 89 ? -5.784 3.244 -4.307 1.00 90.00 89 LEU A C 1
ATOM 676 O O . LEU A 1 89 ? -6.631 2.773 -5.064 1.00 90.00 89 LEU A O 1
ATOM 680 N N . TYR A 1 90 ? -5.569 2.798 -3.078 1.00 88.94 90 TYR A N 1
ATOM 681 C CA . TYR A 1 90 ? -6.395 1.777 -2.453 1.00 88.94 90 TYR A CA 1
ATOM 682 C C . TYR A 1 90 ? -6.952 2.316 -1.142 1.00 88.94 90 TYR A C 1
ATOM 684 O O . TYR A 1 90 ? -6.207 2.842 -0.316 1.00 88.94 90 TYR A O 1
ATOM 692 N N . LYS A 1 91 ? -8.268 2.214 -0.951 1.00 90.31 91 LYS A N 1
ATOM 693 C CA . LYS A 1 91 ? -8.936 2.689 0.260 1.00 90.31 91 LYS A CA 1
ATOM 694 C C . LYS A 1 91 ? -9.632 1.528 0.947 1.00 90.31 91 LYS A C 1
ATOM 696 O O . LYS A 1 91 ? -10.538 0.923 0.385 1.00 90.31 91 LYS A O 1
ATOM 701 N N . PHE A 1 92 ? -9.216 1.264 2.176 1.00 87.56 92 PHE A N 1
ATOM 702 C CA . PHE A 1 92 ? -9.941 0.402 3.088 1.00 87.56 92 PHE A CA 1
ATOM 703 C C . PHE A 1 92 ? -11.114 1.161 3.686 1.00 87.56 92 PHE A C 1
ATOM 705 O O . PHE A 1 92 ? -10.962 2.295 4.150 1.00 87.56 92 PHE A O 1
ATOM 712 N N . TYR A 1 93 ? -12.259 0.498 3.720 1.00 88.25 93 TYR A N 1
ATOM 713 C CA . TYR A 1 93 ? -13.453 0.958 4.407 1.00 88.25 93 TYR A CA 1
ATOM 714 C C . TYR A 1 93 ? -13.724 0.024 5.571 1.00 88.25 93 TYR A C 1
ATOM 716 O O . TYR A 1 93 ? -13.600 -1.185 5.402 1.00 88.25 93 TYR A O 1
ATOM 724 N N . ASN A 1 94 ? -14.129 0.587 6.711 1.00 84.69 94 ASN A N 1
ATOM 725 C CA . ASN A 1 94 ? -14.562 -0.183 7.875 1.00 84.69 94 ASN A CA 1
ATOM 726 C C . ASN A 1 94 ? -13.559 -1.297 8.240 1.00 84.69 94 ASN A C 1
ATOM 728 O O . ASN A 1 94 ? -13.871 -2.478 8.124 1.00 84.69 94 ASN A O 1
ATOM 732 N N . VAL A 1 95 ? -12.332 -0.921 8.610 1.00 86.88 95 VAL A N 1
ATOM 733 C CA . VAL A 1 95 ? -11.271 -1.877 8.964 1.00 86.88 95 VAL A CA 1
ATOM 734 C C . VAL A 1 95 ? -11.626 -2.542 10.291 1.00 86.88 95 VAL A C 1
ATOM 736 O O . VAL A 1 95 ? -11.621 -1.871 11.326 1.00 86.88 95 VAL A O 1
ATOM 739 N N . ARG A 1 96 ? -11.938 -3.841 10.250 1.00 84.62 96 ARG A N 1
ATOM 740 C CA . ARG A 1 96 ? -12.347 -4.642 11.422 1.00 84.62 96 ARG A CA 1
ATOM 741 C C . ARG A 1 96 ? -11.354 -5.731 11.811 1.00 84.62 96 ARG A C 1
ATOM 743 O O . ARG A 1 96 ? -11.453 -6.259 12.910 1.00 84.62 96 ARG A O 1
ATOM 750 N N . ASP A 1 97 ? -10.405 -6.017 10.925 1.00 85.50 97 ASP A N 1
ATOM 751 C CA . ASP A 1 97 ? -9.355 -7.005 11.118 1.00 85.50 97 ASP A CA 1
ATOM 752 C C . ASP A 1 97 ? -8.008 -6.455 10.648 1.00 85.50 97 ASP A C 1
ATOM 754 O O . ASP A 1 97 ? -7.911 -5.400 10.012 1.00 85.50 97 ASP A O 1
ATOM 758 N N . SER A 1 98 ? -6.943 -7.178 10.987 1.00 85.00 98 SER A N 1
ATOM 759 C CA . SER A 1 98 ? -5.616 -6.859 10.475 1.00 85.00 98 SER A CA 1
ATOM 760 C C . SER A 1 98 ? -5.496 -7.265 9.009 1.00 85.00 98 SER A C 1
ATOM 762 O O . SER A 1 98 ? -5.902 -8.362 8.633 1.00 85.00 98 SER A O 1
ATOM 764 N N . HIS A 1 99 ? -4.892 -6.398 8.201 1.00 88.81 99 HIS A N 1
ATOM 765 C CA . HIS A 1 99 ? -4.745 -6.606 6.762 1.00 88.81 99 HIS A CA 1
ATOM 766 C C . HIS A 1 99 ? -3.281 -6.568 6.338 1.00 88.81 99 HIS A C 1
ATOM 768 O O . HIS A 1 99 ? -2.457 -5.877 6.944 1.00 88.81 99 HIS A O 1
ATOM 774 N N . ARG A 1 100 ? -2.946 -7.260 5.252 1.00 91.06 100 ARG A N 1
ATOM 775 C CA . ARG A 1 100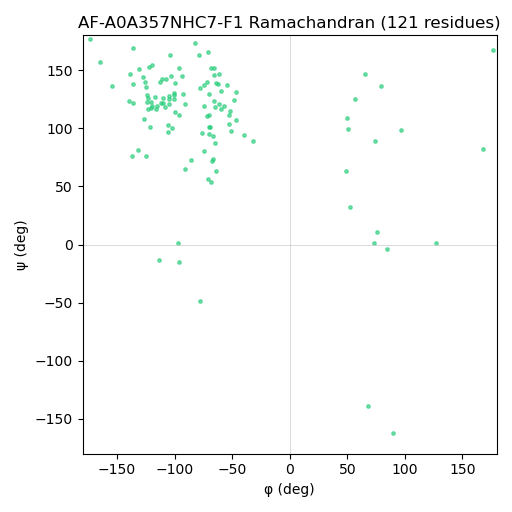 ? -1.622 -7.206 4.630 1.00 91.06 100 ARG A CA 1
ATOM 776 C C . ARG A 1 100 ? -1.727 -6.725 3.193 1.00 91.06 100 ARG A C 1
ATOM 778 O O . ARG A 1 100 ? -2.380 -7.358 2.369 1.00 91.06 100 ARG A O 1
ATOM 785 N N . VAL A 1 101 ? -1.028 -5.642 2.884 1.00 91.88 101 VAL A N 1
ATOM 786 C CA . VAL A 1 101 ? -0.930 -5.079 1.539 1.00 91.88 101 VAL A CA 1
ATOM 787 C C . VAL A 1 101 ? 0.477 -5.285 1.010 1.00 91.88 101 VAL A C 1
ATOM 789 O O . VAL A 1 101 ? 1.458 -4.896 1.643 1.00 91.88 101 VAL A O 1
ATOM 792 N N . GLN A 1 102 ? 0.576 -5.893 -0.164 1.00 92.62 102 GLN A N 1
ATOM 793 C CA . GLN A 1 102 ? 1.833 -6.083 -0.866 1.00 92.62 102 GLN A CA 1
ATOM 794 C C . GLN A 1 102 ? 1.740 -5.455 -2.253 1.00 92.62 102 GLN A C 1
ATOM 796 O O . GLN A 1 102 ? 0.939 -5.867 -3.091 1.00 92.62 102 GLN A O 1
ATOM 801 N N . VAL A 1 103 ? 2.571 -4.449 -2.497 1.00 92.38 103 VAL A N 1
ATOM 802 C CA . VAL A 1 103 ? 2.648 -3.744 -3.775 1.00 92.38 103 VAL A CA 1
ATOM 803 C C . VAL A 1 103 ? 3.849 -4.262 -4.552 1.00 92.38 103 VAL A C 1
ATOM 805 O O . VAL A 1 103 ? 4.965 -4.310 -4.034 1.00 92.38 103 VAL A O 1
ATOM 808 N N . VAL A 1 104 ? 3.618 -4.651 -5.803 1.00 91.62 104 VAL A N 1
ATOM 809 C CA . VAL A 1 104 ? 4.673 -5.105 -6.708 1.00 91.62 104 VAL A CA 1
ATOM 810 C C . VAL A 1 104 ? 4.779 -4.129 -7.869 1.00 91.62 104 VAL A C 1
ATOM 812 O O . VAL A 1 104 ? 3.831 -3.960 -8.633 1.00 91.62 104 VAL A O 1
ATOM 815 N N . PHE A 1 105 ? 5.942 -3.514 -8.022 1.00 93.31 105 PHE A N 1
ATOM 816 C CA . PHE A 1 105 ? 6.364 -2.700 -9.148 1.00 93.31 105 PHE A CA 1
ATOM 817 C C . PHE A 1 105 ? 7.188 -3.524 -10.134 1.00 93.31 105 PHE A C 1
ATOM 819 O O . PHE A 1 105 ? 7.878 -4.477 -9.766 1.00 93.31 105 PHE A O 1
ATOM 826 N N . GLU A 1 106 ? 7.130 -3.125 -11.395 1.00 92.75 106 GLU A N 1
ATOM 827 C CA . GLU A 1 106 ? 7.894 -3.707 -12.490 1.00 92.75 106 GLU A CA 1
ATOM 828 C C . GLU A 1 106 ? 8.468 -2.592 -13.354 1.00 92.75 106 GLU A C 1
ATOM 830 O O . GLU A 1 106 ? 7.799 -1.590 -13.623 1.00 92.75 106 GLU A O 1
ATOM 835 N N . ARG A 1 107 ? 9.726 -2.749 -13.769 1.00 91.12 107 ARG A N 1
ATOM 836 C CA . ARG A 1 107 ? 10.389 -1.788 -14.646 1.00 91.12 107 ARG A CA 1
ATOM 837 C C . ARG A 1 107 ? 9.758 -1.870 -16.033 1.00 91.12 107 ARG A C 1
ATOM 839 O O . ARG A 1 107 ? 9.652 -2.949 -16.610 1.00 91.12 107 ARG A O 1
ATOM 846 N N . VAL A 1 108 ? 9.376 -0.726 -16.586 1.00 88.12 108 VAL A N 1
ATOM 847 C CA . VAL A 1 108 ? 8.922 -0.626 -17.972 1.00 88.12 108 VAL A CA 1
ATOM 848 C C . VAL A 1 108 ? 10.134 -0.836 -18.865 1.00 88.12 108 VAL A C 1
ATOM 850 O O . VAL A 1 108 ? 10.953 0.066 -19.053 1.00 88.12 108 VAL A O 1
ATOM 853 N N . HIS A 1 109 ? 10.261 -2.037 -19.419 1.00 78.19 109 HIS A N 1
ATOM 854 C CA . HIS A 1 109 ? 11.222 -2.277 -20.479 1.00 78.19 109 HIS A CA 1
ATOM 855 C C . HIS A 1 109 ? 10.645 -1.690 -21.767 1.00 78.19 109 HIS A C 1
ATOM 857 O O . HIS A 1 109 ? 9.806 -2.301 -22.428 1.00 78.19 109 HIS A O 1
ATOM 863 N N . ARG A 1 110 ? 11.045 -0.460 -22.107 1.00 69.12 110 ARG A N 1
ATOM 864 C CA . ARG A 1 110 ? 10.818 0.055 -23.458 1.00 69.12 110 ARG A CA 1
ATOM 865 C C . ARG A 1 110 ? 11.741 -0.732 -24.376 1.00 69.12 110 ARG A C 1
ATOM 867 O O . ARG A 1 110 ? 12.916 -0.402 -24.490 1.00 69.12 110 ARG A O 1
ATOM 874 N N . PHE A 1 111 ? 11.211 -1.791 -24.981 1.00 66.94 111 PHE A N 1
ATOM 875 C CA . PHE A 1 111 ? 11.840 -2.420 -26.132 1.00 66.94 111 PHE A CA 1
ATOM 876 C C . PHE A 1 111 ? 11.827 -1.399 -27.270 1.00 66.94 111 PHE A C 1
ATOM 878 O O . PHE A 1 111 ? 10.888 -1.331 -28.059 1.00 66.94 111 PHE A O 1
ATOM 885 N N . GLY A 1 112 ? 12.857 -0.556 -27.309 1.00 60.16 112 GLY A N 1
ATOM 886 C CA . GLY A 1 112 ? 13.288 0.056 -28.550 1.00 60.16 112 GLY A CA 1
ATOM 887 C C . GLY A 1 112 ? 13.820 -1.078 -29.404 1.00 60.16 112 GLY A C 1
ATOM 888 O O . GLY A 1 112 ? 14.968 -1.481 -29.244 1.00 60.16 112 GLY A O 1
ATOM 889 N N . TRP A 1 113 ? 12.964 -1.650 -30.244 1.00 53.88 113 TRP A N 1
ATOM 890 C CA . TRP A 1 113 ? 13.469 -2.392 -31.383 1.00 53.88 113 TRP A CA 1
ATOM 891 C C . TRP A 1 113 ? 14.247 -1.379 -32.224 1.00 53.88 113 TRP A C 1
ATOM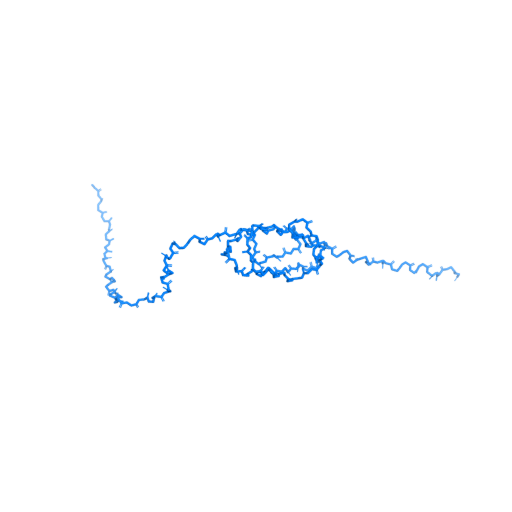 893 O O . TRP A 1 113 ? 13.643 -0.379 -32.626 1.00 53.88 113 TRP A O 1
ATOM 903 N N . PRO A 1 114 ? 15.552 -1.572 -32.483 1.00 60.16 114 PRO A N 1
ATOM 904 C CA . PRO A 1 114 ? 16.124 -0.943 -33.651 1.00 60.16 114 PRO A CA 1
ATOM 905 C C . PRO A 1 114 ? 15.321 -1.524 -34.810 1.00 60.16 114 PRO A C 1
ATOM 907 O O . PRO A 1 114 ? 15.275 -2.741 -35.003 1.00 60.16 114 PRO A O 1
ATOM 910 N N . HIS A 1 115 ? 14.590 -0.673 -35.518 1.00 62.00 115 HIS A N 1
ATOM 911 C CA . HIS A 1 115 ? 14.207 -0.984 -36.884 1.00 62.00 115 HIS A CA 1
ATOM 912 C C . HIS A 1 115 ? 15.529 -1.331 -37.569 1.00 62.00 115 HIS A C 1
ATOM 914 O O . HIS A 1 115 ? 16.404 -0.494 -37.734 1.00 62.00 115 HIS A O 1
ATOM 920 N N . ASN A 1 116 ? 15.747 -2.626 -37.777 1.00 61.03 116 ASN A N 1
ATOM 921 C CA . ASN A 1 116 ? 16.745 -3.107 -38.700 1.00 61.03 116 ASN A CA 1
ATOM 922 C C . ASN A 1 116 ? 16.032 -3.118 -40.045 1.00 61.03 116 ASN A C 1
ATOM 924 O O . ASN A 1 116 ? 15.618 -4.170 -40.537 1.00 61.03 116 ASN A O 1
ATOM 928 N N . ASP A 1 117 ? 15.813 -1.932 -40.597 1.00 64.44 117 ASP A N 1
ATOM 929 C CA . ASP A 1 117 ? 15.525 -1.723 -42.004 1.00 64.44 117 ASP A CA 1
ATOM 930 C C . ASP A 1 117 ? 16.788 -2.084 -42.790 1.00 64.44 117 ASP A C 1
ATOM 932 O O . ASP A 1 117 ? 17.492 -1.261 -43.360 1.00 64.44 117 ASP A O 1
ATOM 936 N N . GLY A 1 118 ? 17.057 -3.392 -42.832 1.00 64.00 118 GLY A N 1
ATOM 937 C CA . GLY A 1 118 ? 17.927 -4.042 -43.800 1.00 64.00 118 GLY A CA 1
ATOM 938 C C . GLY A 1 118 ? 17.307 -3.995 -45.193 1.00 64.00 118 GLY A C 1
ATOM 939 O O . GLY A 1 11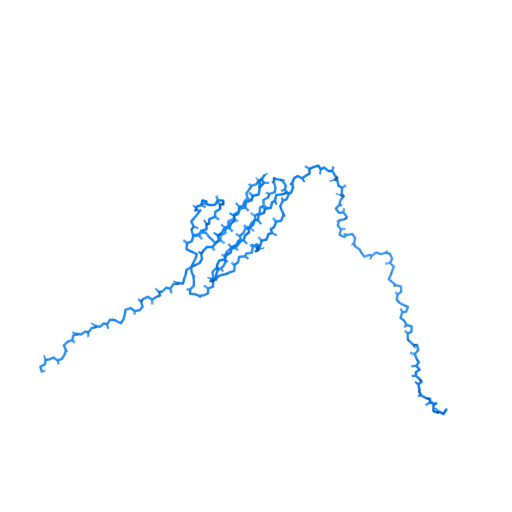8 ? 17.143 -5.030 -45.842 1.00 64.00 118 GLY A O 1
ATOM 940 N N . HIS A 1 119 ? 16.936 -2.804 -45.654 1.00 60.06 119 HIS A N 1
ATOM 941 C CA . HIS A 1 119 ? 16.479 -2.578 -47.009 1.00 60.06 119 HIS A CA 1
ATOM 942 C C . HIS A 1 119 ? 17.598 -1.954 -47.833 1.00 60.06 119 HIS A C 1
ATOM 944 O O . HIS A 1 119 ? 17.822 -0.756 -47.802 1.00 60.06 119 HIS A O 1
ATOM 950 N N . ARG A 1 120 ? 18.227 -2.857 -48.596 1.00 66.62 120 ARG A N 1
ATOM 951 C CA . ARG A 1 120 ? 18.834 -2.666 -49.919 1.00 66.62 120 ARG A CA 1
ATOM 952 C C . ARG A 1 120 ? 19.782 -1.484 -50.068 1.00 66.62 120 ARG A C 1
ATOM 954 O O . ARG A 1 120 ? 19.323 -0.396 -50.342 1.00 66.62 120 ARG A O 1
ATOM 961 N N . ASP A 1 121 ? 21.062 -1.823 -50.181 1.00 56.94 121 ASP A N 1
ATOM 962 C CA . ASP A 1 121 ? 21.869 -1.389 -51.324 1.00 56.94 121 ASP A CA 1
ATOM 963 C C . ASP A 1 121 ? 22.732 -2.573 -51.797 1.00 56.94 121 ASP A C 1
ATOM 965 O O . ASP A 1 121 ? 23.917 -2.708 -51.506 1.00 56.94 121 ASP A O 1
ATOM 969 N N . ARG A 1 122 ? 22.079 -3.511 -52.494 1.00 64.25 122 ARG A N 1
ATOM 970 C CA . ARG A 1 122 ? 22.726 -4.283 -53.559 1.00 64.25 122 ARG A CA 1
ATOM 971 C C . ARG A 1 122 ? 22.178 -3.713 -54.860 1.00 64.25 122 ARG A C 1
ATOM 973 O O . ARG A 1 122 ? 21.020 -3.995 -55.162 1.00 64.25 122 ARG A O 1
ATOM 980 N N . HIS A 1 123 ? 22.973 -2.889 -55.536 1.00 56.97 123 HIS A N 1
ATOM 981 C CA . HIS A 1 123 ? 23.315 -2.933 -56.964 1.00 56.97 123 HIS A CA 1
ATOM 982 C C . HIS A 1 123 ? 24.072 -1.664 -57.351 1.00 56.97 123 HIS A C 1
ATOM 984 O O . HIS A 1 123 ? 23.557 -0.566 -57.060 1.00 56.97 123 HIS A O 1
#

Solvent-accessible surface area (backbone atoms only — not comparable to full-atom values): 7905 Å² total; per-residue (Å²): 134,87,86,91,80,91,84,83,88,78,87,77,88,69,85,74,72,100,77,84,72,87,67,80,75,70,75,85,67,86,63,92,69,54,72,20,44,39,39,35,48,68,48,80,45,50,51,53,43,73,60,44,74,44,81,41,53,56,58,40,66,49,68,39,41,47,44,57,37,92,61,31,38,62,66,34,29,26,52,72,80,43,78,77,39,70,63,50,66,50,72,49,68,55,33,77,59,68,43,41,37,41,40,36,44,39,72,61,77,78,79,75,69,76,82,77,77,83,70,79,91,84,131

Radius of gyration: 28.95 Å; Cα contacts (8 Å, |Δi|>4): 190; chains: 1; bounding box: 64×48×98 Å

Sequence (123 aa):
MKKLMAAILFFCLVSVPLSALAGPLYPASFGHHRDNRIFITANNGGEVNPDGMITVRDGKSATIRIKPHNGYVVKKVLVDGRDVGRVKLYKFYNVRDSHRVQVVFERVHRFGWPHNDGHRDRH

pLDDT: mean 73.93, std 19.6, range [33.94, 93.69]